Protein AF-W4V2W3-F1 (afdb_monomer_lite)

Radius of gyration: 18.4 Å; chains: 1; bounding box: 36×17×60 Å

Secondary structure (DSSP, 8-state):
--HHHHHHHHHHHHHHHHHHHHHHHHH---HHHHHHHHHHHHHHHHHHHHHHHHHHHHHHHHSHHHHHS-S----

InterPro domains:
  IPR012347 Ferritin-like [G3DSA:1.20.1260.10] (1-67)

pLDDT: mean 86.95, std 15.87, range [49.78, 98.12]

Structure (mmCIF, N/CA/C/O backbone):
data_AF-W4V2W3-F1
#
_entry.id   AF-W4V2W3-F1
#
loop_
_atom_site.group_PDB
_atom_site.id
_atom_site.type_symbol
_atom_site.label_atom_id
_atom_site.label_alt_id
_atom_site.label_comp_id
_atom_site.label_asym_id
_atom_site.label_entity_id
_atom_site.label_seq_id
_atom_site.pdbx_PDB_ins_code
_atom_site.Cartn_x
_atom_site.Cartn_y
_atom_site.Cartn_z
_atom_site.occupancy
_atom_site.B_iso_or_equiv
_atom_site.auth_seq_id
_atom_site.auth_comp_id
_atom_site.auth_asym_id
_atom_site.auth_atom_id
_atom_site.pdbx_PDB_model_num
ATOM 1 N N . M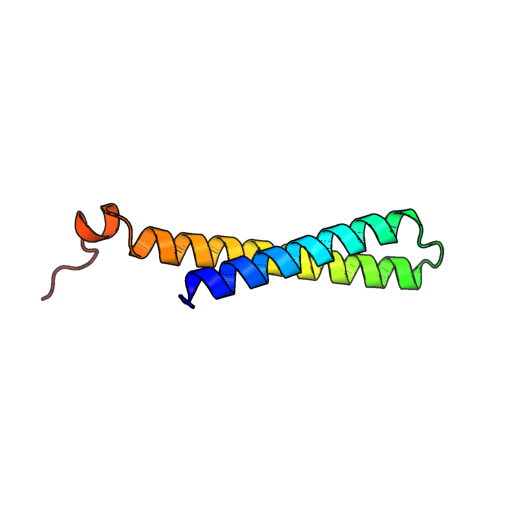ET A 1 1 ? -20.995 12.200 8.599 1.00 57.62 1 MET A N 1
ATOM 2 C CA . MET A 1 1 ? -19.936 11.244 8.244 1.00 57.62 1 MET A CA 1
ATOM 3 C C . MET A 1 1 ? -19.250 10.903 9.545 1.00 57.62 1 MET A C 1
ATOM 5 O O . MET A 1 1 ? -18.726 11.815 10.182 1.00 57.62 1 MET A O 1
ATOM 9 N N . GLU A 1 2 ? -19.408 9.669 10.009 1.00 82.38 2 GLU A N 1
ATOM 10 C CA . GLU A 1 2 ? -18.798 9.227 11.262 1.00 82.38 2 GLU A CA 1
ATOM 11 C C . GLU A 1 2 ? -17.273 9.228 11.100 1.00 82.38 2 GLU A C 1
ATOM 13 O O . GLU A 1 2 ? -16.743 9.093 9.994 1.00 82.38 2 GLU A O 1
ATOM 18 N N . GLN A 1 3 ? -16.537 9.402 12.198 1.00 84.00 3 GLN A N 1
ATOM 19 C CA . GLN A 1 3 ? -15.071 9.422 12.150 1.00 84.00 3 GLN A CA 1
ATOM 20 C C . GLN A 1 3 ? -14.503 8.121 11.554 1.00 84.00 3 GLN A C 1
ATOM 22 O O . GLN A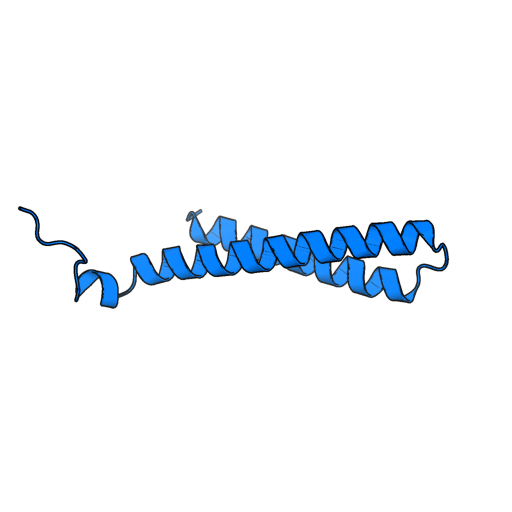 1 3 ? -13.479 8.152 10.871 1.00 84.00 3 GLN A O 1
ATOM 27 N N . ILE A 1 4 ? -15.173 6.994 11.799 1.00 89.19 4 ILE A N 1
ATOM 28 C CA . ILE A 1 4 ? -14.809 5.684 11.254 1.00 89.19 4 ILE A CA 1
ATOM 29 C C . ILE A 1 4 ? -14.978 5.650 9.732 1.00 89.19 4 ILE A C 1
ATOM 31 O O . ILE A 1 4 ? -14.070 5.165 9.062 1.00 89.19 4 ILE A O 1
ATOM 35 N N . ASP A 1 5 ? -16.058 6.216 9.185 1.00 90.12 5 ASP A N 1
ATOM 36 C CA . ASP A 1 5 ? -16.298 6.254 7.734 1.00 90.12 5 ASP A CA 1
ATOM 37 C C . ASP A 1 5 ? -15.151 6.976 7.014 1.00 90.12 5 ASP A C 1
ATOM 39 O O . ASP A 1 5 ? -14.579 6.461 6.059 1.00 90.12 5 ASP A O 1
ATOM 43 N N . ILE A 1 6 ? -14.721 8.126 7.549 1.00 93.25 6 ILE A N 1
ATOM 44 C CA . ILE A 1 6 ? -13.598 8.904 6.995 1.00 93.25 6 ILE A CA 1
ATOM 45 C C . ILE A 1 6 ? -12.303 8.087 7.001 1.00 93.25 6 ILE A C 1
ATOM 47 O O . ILE A 1 6 ? -11.512 8.146 6.059 1.00 93.25 6 ILE A O 1
ATOM 51 N N . LEU A 1 7 ? -12.051 7.345 8.083 1.00 93.50 7 LEU A N 1
ATOM 52 C CA . LEU A 1 7 ? -10.861 6.504 8.191 1.00 93.50 7 LEU A CA 1
ATOM 53 C C . LEU A 1 7 ? -10.918 5.314 7.229 1.00 93.50 7 LEU A C 1
ATOM 55 O O . LEU A 1 7 ? -9.876 4.938 6.694 1.00 93.50 7 LEU A O 1
ATOM 59 N N . GLN A 1 8 ? -12.101 4.747 6.990 1.00 94.06 8 GLN A N 1
ATOM 60 C CA . GLN A 1 8 ? -12.306 3.672 6.021 1.00 94.06 8 GLN A CA 1
ATOM 61 C C . GLN A 1 8 ? -12.125 4.163 4.581 1.00 94.06 8 GLN A C 1
ATOM 63 O O . GLN A 1 8 ? -11.412 3.516 3.815 1.00 94.06 8 GLN A O 1
ATOM 68 N N . ASP A 1 9 ? -12.670 5.328 4.236 1.00 96.19 9 ASP A N 1
ATOM 69 C CA . ASP A 1 9 ? -12.469 5.953 2.925 1.00 96.19 9 ASP A CA 1
ATOM 70 C C . ASP A 1 9 ? -10.988 6.258 2.686 1.00 96.19 9 ASP A C 1
ATOM 72 O O . ASP A 1 9 ? -10.424 5.928 1.640 1.00 96.19 9 ASP A O 1
ATOM 76 N N . LEU A 1 10 ? -10.313 6.826 3.690 1.00 96.38 10 LEU A N 1
ATOM 77 C CA . LEU A 1 10 ? -8.879 7.076 3.616 1.00 96.38 10 LEU A CA 1
ATOM 78 C C . LEU A 1 10 ? -8.094 5.770 3.450 1.00 96.38 10 LEU A C 1
ATOM 80 O O . LEU A 1 1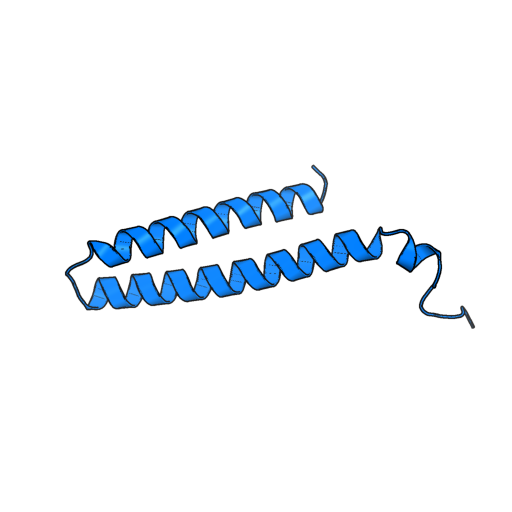0 ? -7.175 5.723 2.637 1.00 96.38 10 LEU A O 1
ATOM 84 N N . LEU A 1 11 ? -8.448 4.713 4.184 1.00 97.25 11 LEU A N 1
ATOM 85 C CA . LEU A 1 11 ? -7.822 3.398 4.048 1.00 97.25 11 LEU A CA 1
ATOM 86 C C . LEU A 1 11 ? -7.970 2.852 2.620 1.00 97.25 11 LEU A C 1
ATOM 88 O O . LEU A 1 11 ? -6.985 2.379 2.056 1.00 97.25 11 LEU A O 1
ATOM 92 N N . GLN A 1 12 ? -9.153 2.968 2.011 1.00 97.44 12 GLN A N 1
ATOM 93 C CA . GLN A 1 12 ? -9.382 2.548 0.624 1.00 97.44 12 GLN A CA 1
ATOM 94 C C . GLN A 1 12 ? -8.510 3.323 -0.366 1.00 97.44 12 GLN A C 1
ATOM 96 O O . GLN A 1 12 ? -7.859 2.715 -1.215 1.00 97.44 12 GLN A O 1
ATOM 101 N N . CYS A 1 13 ? -8.410 4.647 -0.218 1.00 97.50 13 CYS A N 1
ATOM 102 C CA . CYS A 1 13 ? -7.522 5.464 -1.048 1.00 97.50 13 CYS A CA 1
ATOM 103 C C . CYS A 1 13 ? -6.056 5.016 -0.940 1.00 97.50 13 CYS A C 1
ATOM 105 O O . CYS A 1 13 ? -5.349 4.938 -1.942 1.00 97.50 13 CYS A O 1
ATOM 107 N N . ARG A 1 14 ? -5.593 4.692 0.272 1.00 97.25 14 ARG A N 1
ATOM 108 C CA . ARG A 1 14 ? -4.215 4.236 0.517 1.00 97.25 14 ARG A CA 1
ATOM 109 C C . ARG A 1 14 ? -3.947 2.871 -0.114 1.00 97.25 14 ARG A C 1
ATOM 111 O O . ARG A 1 14 ? -2.917 2.689 -0.753 1.00 97.25 14 ARG A O 1
ATOM 118 N N . ILE A 1 15 ? -4.898 1.943 -0.005 1.00 98.00 15 ILE A N 1
ATOM 119 C CA . ILE A 1 15 ? -4.829 0.632 -0.667 1.00 98.00 15 ILE A CA 1
ATOM 120 C C . ILE A 1 15 ? -4.787 0.792 -2.192 1.00 98.00 15 ILE A C 1
ATOM 122 O O . ILE A 1 15 ? -3.997 0.123 -2.853 1.00 98.00 15 ILE A O 1
ATOM 126 N N . ALA A 1 16 ? -5.582 1.701 -2.761 1.00 98.12 16 ALA A N 1
ATOM 127 C CA . ALA A 1 16 ? -5.556 1.966 -4.197 1.00 98.12 16 ALA A CA 1
ATOM 128 C C . ALA A 1 16 ? -4.182 2.480 -4.667 1.00 98.12 16 ALA A C 1
ATOM 130 O O . ALA A 1 16 ? -3.670 2.015 -5.686 1.00 98.12 16 ALA A O 1
ATOM 131 N N . ASN A 1 17 ? -3.549 3.377 -3.902 1.00 97.50 17 ASN A N 1
ATOM 132 C CA . ASN A 1 17 ? -2.191 3.850 -4.190 1.00 97.50 17 ASN A CA 1
ATOM 133 C C . ASN A 1 17 ? -1.159 2.715 -4.119 1.00 97.50 17 ASN A C 1
ATOM 135 O O . ASN A 1 17 ? -0.318 2.594 -5.005 1.00 97.50 17 ASN A O 1
ATOM 139 N N . GLU A 1 18 ? -1.239 1.865 -3.094 1.00 97.56 18 GLU A N 1
ATOM 140 C CA . GLU A 1 18 ? -0.365 0.698 -2.929 1.00 97.56 18 GLU A CA 1
ATOM 141 C C . GLU A 1 18 ? -0.448 -0.253 -4.134 1.00 97.56 18 GLU A C 1
ATOM 143 O O . GLU A 1 18 ? 0.576 -0.703 -4.659 1.00 97.56 18 GLU A O 1
ATOM 148 N N . VAL A 1 19 ? -1.664 -0.535 -4.614 1.00 98.00 19 VAL A N 1
ATOM 149 C CA . VAL A 1 19 ? -1.891 -1.343 -5.822 1.00 98.00 19 VAL A CA 1
ATOM 150 C C . VAL A 1 19 ? -1.273 -0.662 -7.043 1.00 98.00 19 VAL A C 1
ATOM 152 O O . VAL A 1 19 ? -0.489 -1.288 -7.755 1.00 98.00 19 VAL A O 1
ATOM 155 N N . PHE A 1 20 ? -1.541 0.631 -7.240 1.00 97.69 20 PHE A N 1
ATOM 156 C CA . PHE A 1 20 ? -0.990 1.405 -8.353 1.00 97.69 20 PHE A CA 1
ATOM 157 C C . PHE A 1 20 ? 0.545 1.397 -8.379 1.00 97.69 20 PHE A C 1
ATOM 159 O O . PHE A 1 20 ? 1.153 1.216 -9.439 1.00 97.69 20 PHE A O 1
ATOM 166 N N . TYR A 1 21 ? 1.199 1.573 -7.228 1.00 97.50 21 TYR A N 1
ATOM 167 C CA . TYR A 1 21 ? 2.658 1.544 -7.152 1.00 97.50 21 TYR A CA 1
ATOM 168 C C . TYR A 1 21 ? 3.212 0.152 -7.456 1.00 97.50 21 TYR A C 1
ATOM 170 O O . TYR A 1 21 ? 4.176 0.040 -8.216 1.00 97.50 21 TYR A O 1
ATOM 178 N N . ASN A 1 22 ? 2.588 -0.909 -6.940 1.00 96.38 22 ASN A N 1
ATOM 179 C CA . ASN A 1 22 ? 2.983 -2.283 -7.252 1.00 96.38 22 ASN A CA 1
ATOM 180 C C . ASN A 1 22 ? 2.845 -2.605 -8.746 1.00 96.38 22 ASN A C 1
ATOM 182 O O . ASN A 1 22 ? 3.768 -3.171 -9.334 1.00 96.38 22 ASN A O 1
ATOM 186 N N . GLU A 1 23 ? 1.748 -2.196 -9.381 1.00 97.19 23 GLU A N 1
ATOM 187 C CA . GLU A 1 23 ? 1.562 -2.350 -10.827 1.00 97.19 23 GLU A CA 1
ATOM 188 C C . GLU A 1 23 ? 2.606 -1.550 -11.614 1.00 97.19 23 GLU A C 1
ATOM 190 O O . GLU A 1 23 ? 3.234 -2.072 -12.536 1.00 97.19 23 GLU A O 1
ATOM 195 N N . SER A 1 24 ? 2.861 -0.304 -11.211 1.00 96.50 24 SER A N 1
ATOM 196 C CA . SER A 1 24 ? 3.855 0.562 -11.852 1.00 96.50 24 SER A CA 1
ATOM 197 C C . SER A 1 24 ? 5.260 -0.047 -11.804 1.00 96.50 24 SER A C 1
ATOM 199 O O . SER A 1 24 ? 5.982 -0.030 -12.804 1.00 96.50 24 SER A O 1
ATOM 201 N N . LEU A 1 25 ? 5.650 -0.653 -10.678 1.00 96.75 25 LEU A N 1
ATOM 202 C CA . LEU A 1 25 ? 6.968 -1.272 -10.492 1.00 96.75 25 LEU A CA 1
ATOM 203 C C . LEU A 1 25 ? 7.266 -2.412 -11.480 1.00 96.75 25 LEU A C 1
ATOM 205 O O . LEU A 1 25 ? 8.437 -2.645 -11.794 1.00 96.75 25 LEU A O 1
ATOM 209 N N . ILE A 1 26 ? 6.240 -3.090 -12.007 1.00 96.81 26 ILE A N 1
ATOM 210 C CA . ILE A 1 26 ? 6.396 -4.139 -13.028 1.00 96.81 26 ILE A CA 1
ATOM 211 C C . ILE A 1 26 ? 6.936 -3.542 -14.335 1.00 96.81 26 ILE A C 1
ATOM 213 O O . ILE A 1 26 ? 7.807 -4.132 -14.977 1.00 96.81 26 ILE A O 1
ATOM 217 N N . TYR A 1 27 ? 6.458 -2.355 -14.714 1.00 96.81 27 TYR A N 1
ATOM 218 C CA . TYR A 1 27 ? 6.714 -1.758 -16.029 1.00 96.81 27 TYR A CA 1
ATOM 219 C C . TYR A 1 27 ? 7.801 -0.677 -16.024 1.00 96.81 27 TYR A C 1
ATOM 221 O O . TYR A 1 27 ? 8.372 -0.373 -17.075 1.00 96.81 27 TYR A O 1
ATOM 229 N N . VAL A 1 28 ? 8.125 -0.099 -14.864 1.00 96.12 28 VAL A N 1
ATOM 230 C CA . VAL A 1 28 ? 9.169 0.927 -14.746 1.00 96.12 28 VAL A CA 1
ATOM 231 C C . VAL A 1 28 ? 10.547 0.334 -15.058 1.00 96.12 28 VAL A C 1
ATOM 233 O O . VAL A 1 28 ? 11.051 -0.549 -14.358 1.00 96.12 28 VAL A O 1
ATOM 236 N N . LYS A 1 29 ? 11.176 0.867 -16.113 1.00 95.81 29 LYS A N 1
ATOM 237 C CA . LYS A 1 29 ? 12.524 0.482 -16.570 1.00 95.81 29 LYS A CA 1
ATOM 238 C C . LYS A 1 29 ? 13.635 1.366 -16.005 1.00 95.81 29 LYS A C 1
ATOM 240 O O . LYS A 1 29 ? 14.762 0.901 -15.879 1.00 95.81 29 LYS A O 1
ATOM 245 N N . ASN A 1 30 ? 13.334 2.628 -15.689 1.00 97.69 30 ASN A N 1
ATOM 246 C CA . ASN A 1 30 ? 14.317 3.528 -15.090 1.00 97.69 30 ASN A CA 1
ATOM 247 C C . ASN A 1 30 ? 14.566 3.103 -13.620 1.00 97.69 30 ASN A C 1
ATOM 249 O O . ASN A 1 30 ? 13.602 2.985 -12.858 1.00 97.69 30 ASN A O 1
ATOM 253 N N . PRO A 1 31 ? 15.826 2.863 -13.213 1.00 96.25 31 PRO A N 1
ATOM 254 C CA . PRO A 1 31 ? 16.149 2.361 -11.877 1.00 96.25 31 PRO A CA 1
ATOM 255 C C . PRO A 1 31 ? 15.881 3.376 -10.756 1.00 96.25 31 PRO A C 1
ATOM 257 O O . PRO A 1 31 ? 15.433 2.988 -9.681 1.00 96.25 31 PRO A O 1
ATOM 260 N N . GLU A 1 32 ? 16.096 4.665 -11.004 1.00 97.25 32 GLU A N 1
ATOM 261 C CA . GLU A 1 32 ? 15.869 5.743 -10.033 1.00 97.25 32 GLU A CA 1
ATOM 262 C C . GLU A 1 32 ? 14.370 5.925 -9.792 1.00 97.25 32 GLU A C 1
ATOM 264 O O . GLU A 1 32 ? 13.913 5.965 -8.651 1.00 97.25 32 GLU A O 1
ATOM 269 N N . ALA A 1 33 ? 13.578 5.927 -10.869 1.00 95.44 33 ALA A N 1
ATOM 270 C CA . ALA A 1 33 ? 12.127 5.910 -10.773 1.00 95.44 33 ALA A CA 1
ATOM 271 C C . ALA A 1 33 ? 11.668 4.673 -9.990 1.00 95.44 33 ALA A C 1
ATOM 273 O O . ALA A 1 33 ? 10.909 4.799 -9.036 1.00 95.44 33 ALA A O 1
ATOM 274 N N . ARG A 1 34 ? 12.184 3.479 -10.310 1.00 96.88 34 ARG A N 1
ATOM 275 C CA . ARG A 1 34 ? 11.846 2.248 -9.579 1.00 96.88 34 ARG A CA 1
ATOM 276 C C . ARG A 1 34 ? 12.119 2.381 -8.079 1.00 96.88 34 ARG A C 1
ATOM 278 O O . ARG A 1 34 ? 11.285 1.956 -7.282 1.00 96.88 34 ARG A O 1
ATOM 285 N N . GLN A 1 35 ? 13.238 2.987 -7.690 1.00 97.56 35 GLN A N 1
ATOM 286 C CA . GLN A 1 35 ? 13.552 3.239 -6.285 1.00 97.56 35 GLN A CA 1
ATOM 287 C C . GLN A 1 35 ? 12.530 4.178 -5.628 1.00 97.56 35 GLN A C 1
ATOM 289 O O . GLN A 1 35 ? 12.032 3.865 -4.549 1.00 97.56 35 GLN A O 1
ATOM 294 N N . VAL A 1 36 ? 12.162 5.279 -6.288 1.00 97.19 36 VAL A N 1
ATOM 295 C CA . VAL A 1 36 ? 11.148 6.219 -5.779 1.00 97.19 36 VAL A CA 1
ATOM 296 C C . VAL A 1 36 ? 9.795 5.528 -5.598 1.00 97.19 36 VAL A C 1
ATOM 298 O O . VAL A 1 36 ? 9.206 5.611 -4.526 1.00 97.19 36 VAL A O 1
ATOM 301 N N . PHE A 1 37 ? 9.325 4.789 -6.605 1.00 96.62 37 PHE A N 1
ATOM 302 C CA . PHE A 1 37 ? 8.065 4.041 -6.529 1.00 96.62 37 PHE A CA 1
ATOM 303 C C . PHE A 1 37 ? 8.081 2.974 -5.424 1.00 96.62 37 PHE A C 1
ATOM 305 O O . PHE A 1 37 ? 7.067 2.756 -4.768 1.00 96.62 37 PHE A O 1
ATOM 312 N N . THR A 1 38 ? 9.233 2.343 -5.185 1.00 97.25 38 THR A N 1
ATOM 313 C CA . THR A 1 38 ? 9.404 1.371 -4.094 1.00 97.25 38 THR A CA 1
ATOM 314 C C . THR A 1 38 ? 9.268 2.054 -2.736 1.00 97.25 38 THR A C 1
ATOM 316 O O . THR A 1 38 ? 8.541 1.562 -1.881 1.00 97.25 38 THR A O 1
ATOM 319 N N . GLN A 1 39 ? 9.902 3.217 -2.557 1.00 97.75 39 GLN A N 1
ATOM 320 C CA . GLN A 1 39 ? 9.785 3.987 -1.319 1.00 97.75 39 GLN A CA 1
ATOM 321 C C . GLN A 1 39 ? 8.344 4.447 -1.073 1.00 97.75 39 GLN A C 1
ATOM 323 O O . GLN A 1 39 ? 7.843 4.307 0.036 1.00 97.75 39 GLN A O 1
ATOM 328 N N . LEU A 1 40 ? 7.661 4.952 -2.105 1.00 97.44 40 LEU A N 1
ATOM 329 C CA . LEU A 1 40 ? 6.268 5.393 -1.993 1.00 97.44 40 LEU A CA 1
ATOM 330 C C . LEU A 1 40 ? 5.334 4.245 -1.605 1.00 97.44 40 LEU A C 1
ATOM 332 O O . LEU A 1 40 ? 4.504 4.415 -0.719 1.00 97.44 40 LEU A O 1
ATOM 336 N N . ARG A 1 41 ? 5.504 3.068 -2.214 1.00 97.19 41 ARG A N 1
ATOM 337 C CA . ARG A 1 41 ? 4.789 1.850 -1.823 1.00 97.19 41 ARG A CA 1
ATOM 338 C C . ARG A 1 41 ? 5.030 1.511 -0.348 1.00 97.19 41 ARG A C 1
ATOM 340 O O . ARG A 1 41 ? 4.097 1.353 0.429 1.00 97.19 41 ARG A O 1
ATOM 347 N N . ASP A 1 42 ? 6.288 1.454 0.076 1.00 97.06 42 ASP A N 1
ATOM 348 C CA . ASP A 1 42 ? 6.615 1.095 1.459 1.00 97.06 42 ASP A CA 1
ATOM 349 C C . ASP A 1 42 ? 6.056 2.121 2.473 1.00 97.06 42 ASP A C 1
ATOM 351 O O . ASP A 1 42 ? 5.704 1.773 3.605 1.00 97.06 42 ASP A O 1
ATOM 355 N N . ASP A 1 43 ? 5.926 3.388 2.077 1.00 97.44 43 ASP A N 1
ATOM 356 C CA . ASP A 1 43 ? 5.272 4.439 2.860 1.00 97.44 43 ASP A CA 1
ATOM 357 C C . ASP A 1 43 ? 3.752 4.227 2.954 1.00 97.44 43 ASP A C 1
ATOM 359 O O . ASP A 1 43 ? 3.192 4.321 4.053 1.00 97.44 43 ASP A O 1
ATOM 363 N N . GLU A 1 44 ? 3.086 3.894 1.842 1.00 97.56 44 GLU A N 1
ATOM 364 C CA . GLU A 1 44 ? 1.650 3.581 1.829 1.00 97.56 44 GLU A CA 1
ATOM 365 C C . GLU A 1 44 ? 1.342 2.343 2.672 1.00 97.56 44 GLU A C 1
ATOM 367 O O . GLU A 1 44 ? 0.436 2.385 3.505 1.00 97.56 44 GLU A O 1
ATOM 372 N N . MET A 1 45 ? 2.140 1.278 2.565 1.00 97.19 45 MET A N 1
ATOM 373 C CA . MET A 1 45 ? 1.984 0.075 3.387 1.00 97.19 45 MET A CA 1
ATOM 374 C C . MET A 1 45 ? 2.055 0.391 4.888 1.00 97.19 45 MET A C 1
ATOM 376 O O . MET A 1 45 ? 1.223 -0.071 5.676 1.00 97.19 45 MET A O 1
ATOM 380 N N . ARG A 1 46 ? 3.000 1.243 5.310 1.00 97.94 46 ARG A N 1
ATOM 381 C CA . ARG A 1 46 ? 3.080 1.706 6.707 1.00 97.94 46 ARG A CA 1
ATOM 382 C C . ARG A 1 46 ? 1.843 2.504 7.116 1.00 97.94 46 ARG A C 1
ATOM 384 O O . ARG A 1 46 ? 1.351 2.338 8.235 1.00 97.94 46 ARG A O 1
ATOM 391 N N . ALA A 1 47 ? 1.329 3.365 6.240 1.00 97.12 47 ALA A N 1
ATOM 392 C CA . ALA A 1 47 ? 0.115 4.131 6.503 1.00 97.12 47 ALA A CA 1
ATOM 393 C C . ALA A 1 47 ? -1.124 3.226 6.626 1.00 97.12 47 ALA A C 1
ATOM 395 O O . ALA A 1 47 ? -1.908 3.408 7.558 1.00 97.12 47 ALA A O 1
ATOM 396 N N . ILE A 1 48 ? -1.264 2.226 5.751 1.00 98.00 48 ILE A N 1
ATOM 397 C CA . ILE A 1 48 ? -2.346 1.229 5.760 1.00 98.00 48 ILE A CA 1
ATOM 398 C C . ILE A 1 48 ? -2.388 0.498 7.101 1.00 98.00 48 ILE A C 1
ATOM 400 O O . ILE A 1 48 ? -3.427 0.499 7.759 1.00 98.00 48 ILE A O 1
ATOM 404 N N . VAL A 1 49 ? -1.255 -0.053 7.551 1.00 97.62 49 VAL A N 1
ATOM 405 C CA . VAL A 1 49 ? -1.177 -0.784 8.828 1.00 97.62 49 VAL A CA 1
ATOM 406 C C . VAL A 1 49 ? -1.585 0.110 10.001 1.00 97.62 49 VAL A C 1
ATOM 408 O O . VAL A 1 49 ? -2.366 -0.299 10.861 1.00 97.62 49 VAL A O 1
ATOM 411 N N . ASN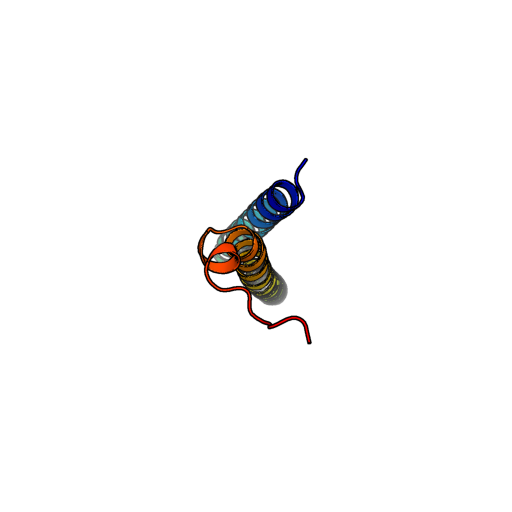 A 1 50 ? -1.103 1.353 10.030 1.00 96.31 50 ASN A N 1
ATOM 412 C CA . ASN A 1 50 ? -1.456 2.304 11.084 1.00 96.31 50 ASN A CA 1
ATOM 413 C C . ASN A 1 50 ? -2.950 2.664 11.076 1.00 96.31 50 ASN A C 1
ATOM 415 O O . ASN A 1 50 ? -3.557 2.796 12.142 1.00 96.31 50 ASN A O 1
ATOM 419 N N . LEU A 1 51 ? -3.549 2.828 9.892 1.00 96.06 51 LEU A N 1
ATOM 420 C CA . LEU A 1 51 ? -4.975 3.119 9.745 1.00 96.06 51 LEU A CA 1
ATOM 421 C C . LEU A 1 51 ? -5.837 1.937 10.181 1.00 96.06 51 LEU A C 1
ATOM 423 O O . LEU A 1 51 ? -6.764 2.142 10.959 1.00 96.06 51 LEU A O 1
ATOM 427 N N . GLN A 1 52 ? -5.496 0.717 9.762 1.00 95.38 52 GLN A N 1
ATOM 428 C CA . GLN A 1 52 ? -6.187 -0.505 10.180 1.00 95.38 52 GLN A CA 1
ATOM 429 C C . GLN A 1 52 ? -6.176 -0.648 11.704 1.00 95.38 52 GLN A C 1
ATOM 431 O O . GLN A 1 52 ? -7.235 -0.704 12.320 1.00 95.38 52 GLN A O 1
ATOM 436 N N . GLN A 1 53 ? -5.003 -0.542 12.338 1.00 94.19 53 GLN A N 1
ATOM 437 C CA . GLN A 1 53 ? -4.901 -0.591 13.801 1.00 94.19 53 GLN A CA 1
ATOM 438 C C . GLN A 1 53 ? -5.732 0.493 14.497 1.00 94.19 53 GLN A C 1
ATOM 440 O O . GLN A 1 53 ? -6.242 0.285 15.599 1.00 94.19 53 GLN A O 1
ATOM 445 N N . ARG A 1 54 ? -5.834 1.686 13.905 1.00 91.81 54 ARG A N 1
ATOM 446 C CA . ARG A 1 54 ? -6.623 2.781 14.473 1.00 91.81 54 ARG A CA 1
ATOM 447 C C . ARG A 1 54 ? -8.121 2.521 14.347 1.00 91.81 54 ARG A C 1
ATOM 449 O O . ARG A 1 54 ? -8.836 2.775 15.313 1.00 91.81 54 ARG A O 1
ATOM 456 N N . ILE A 1 55 ? -8.574 2.016 13.202 1.00 92.50 55 ILE A N 1
ATOM 457 C CA . ILE A 1 55 ? -9.967 1.612 12.977 1.00 92.50 55 ILE A CA 1
ATOM 458 C C . ILE A 1 55 ? -10.345 0.507 13.967 1.00 92.50 55 ILE A C 1
ATOM 460 O O . ILE A 1 55 ? -11.330 0.660 14.687 1.00 92.50 55 ILE A O 1
ATOM 464 N N . ASP A 1 56 ? -9.502 -0.518 14.109 1.00 89.81 56 ASP A N 1
ATOM 465 C CA . ASP A 1 56 ? -9.726 -1.628 15.039 1.00 89.81 56 ASP A CA 1
ATOM 466 C C . ASP A 1 56 ? -9.869 -1.143 16.486 1.00 89.81 56 ASP A C 1
ATOM 468 O O . ASP A 1 56 ? -10.745 -1.602 17.219 1.00 89.81 56 ASP A O 1
ATOM 472 N N . ARG A 1 57 ? -9.035 -0.185 16.918 1.00 88.19 57 ARG A N 1
ATOM 473 C CA . ARG A 1 57 ? -9.115 0.402 18.267 1.00 88.19 57 ARG A CA 1
ATOM 474 C C . ARG A 1 57 ? -10.415 1.166 18.489 1.00 88.19 57 ARG A C 1
ATOM 476 O O . ARG A 1 57 ? -10.988 1.050 19.570 1.00 88.19 57 ARG A O 1
ATOM 483 N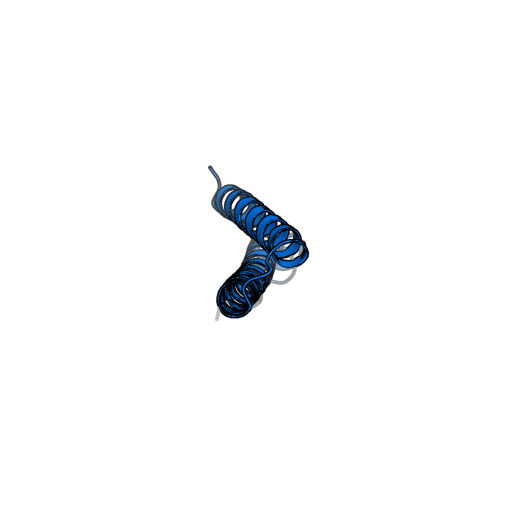 N . LEU A 1 58 ? -10.868 1.939 17.503 1.00 86.31 58 LEU A N 1
ATOM 484 C CA . LEU A 1 58 ? -12.118 2.698 17.600 1.00 86.31 58 LEU A CA 1
ATOM 485 C C . LEU A 1 58 ? -13.315 1.745 17.697 1.00 86.31 58 LEU A C 1
ATOM 487 O O . LEU A 1 58 ? -14.079 1.830 18.659 1.00 86.31 58 LEU A O 1
ATOM 491 N N . GLN A 1 59 ? -13.380 0.754 16.806 1.00 83.44 59 GLN A N 1
ATOM 492 C CA . GLN A 1 59 ? -14.424 -0.274 16.803 1.00 83.44 59 GLN A CA 1
ATOM 493 C C . GLN A 1 59 ? -14.411 -1.133 18.077 1.00 83.44 59 GLN A C 1
ATOM 495 O O . GLN A 1 59 ? -15.459 -1.434 18.646 1.00 83.44 59 GLN A O 1
ATOM 500 N N . SER A 1 60 ? -13.227 -1.491 18.581 1.00 74.25 60 SER A N 1
ATOM 501 C CA . SER A 1 60 ? -13.083 -2.248 19.832 1.00 74.25 60 SER A CA 1
ATOM 502 C C . SER A 1 60 ? -13.489 -1.434 21.060 1.00 74.25 60 SER A C 1
ATOM 504 O O . SER A 1 60 ? -14.019 -1.997 22.017 1.00 74.25 60 SER A O 1
ATOM 506 N N . SER A 1 61 ? -13.264 -0.114 21.052 1.00 62.22 61 SER A N 1
ATOM 507 C CA . SER A 1 61 ? -13.685 0.767 22.147 1.00 62.22 61 SER A CA 1
ATOM 508 C C . SER A 1 61 ? -15.208 0.902 22.233 1.00 62.22 61 SER A C 1
ATOM 510 O O . SER A 1 61 ? -15.746 1.044 23.330 1.00 62.22 61 SER A O 1
ATOM 512 N N . GLU A 1 62 ? -15.906 0.768 21.105 1.00 57.84 62 GLU A N 1
ATOM 513 C CA . GLU A 1 62 ? -17.372 0.783 21.013 1.00 57.84 62 GLU A CA 1
ATOM 514 C C . GLU A 1 62 ? -18.009 -0.603 21.241 1.00 57.84 62 GLU A C 1
ATOM 516 O O . GLU A 1 62 ? -19.214 -0.711 21.498 1.00 57.84 62 GLU A O 1
ATOM 521 N N . GLY A 1 63 ? -17.201 -1.668 21.194 1.00 57.19 63 GLY A N 1
ATOM 522 C CA . GLY A 1 63 ? -17.624 -3.056 21.347 1.00 57.19 63 GLY A CA 1
ATOM 523 C C . GLY A 1 63 ? -18.105 -3.428 22.756 1.00 57.19 63 GLY A C 1
ATOM 524 O O . GLY A 1 63 ? -17.699 -2.867 23.767 1.00 57.19 63 GLY A O 1
ATOM 525 N N . ILE A 1 64 ? -18.957 -4.455 22.839 1.00 57.00 64 ILE A N 1
ATOM 526 C CA . ILE A 1 64 ? -19.585 -4.957 24.080 1.00 57.00 64 ILE A CA 1
ATOM 527 C C . ILE A 1 64 ? -18.558 -5.254 25.195 1.00 57.00 64 ILE A C 1
ATOM 529 O O . ILE A 1 64 ? -18.860 -5.079 26.373 1.00 57.00 64 ILE A O 1
ATOM 533 N N . ILE A 1 65 ? -17.327 -5.642 24.845 1.00 56.78 65 ILE A N 1
ATOM 534 C CA . ILE A 1 65 ? -16.268 -5.992 25.806 1.00 56.78 65 ILE A CA 1
ATOM 535 C C . ILE A 1 65 ? -15.822 -4.779 26.642 1.00 56.78 65 ILE A C 1
ATOM 537 O O . ILE A 1 65 ? -15.621 -4.927 27.847 1.00 56.78 65 ILE A O 1
ATOM 541 N N . SER A 1 66 ? -15.740 -3.575 26.060 1.00 58.16 66 SER A N 1
ATOM 542 C CA . SER A 1 66 ? -15.384 -2.352 26.803 1.00 58.16 66 SER A CA 1
ATOM 543 C C . SER A 1 66 ? -16.483 -1.924 27.786 1.00 58.16 66 SER A C 1
ATOM 545 O O . SER A 1 66 ? -16.193 -1.316 28.817 1.00 58.16 66 SER A O 1
ATOM 547 N N . LYS A 1 67 ? -17.742 -2.290 27.499 1.00 57.38 67 LYS A N 1
ATOM 548 C CA . LYS A 1 67 ? -18.903 -2.089 28.382 1.00 57.38 67 LYS A CA 1
ATOM 549 C C . LYS A 1 67 ? -18.986 -3.141 29.493 1.00 57.38 67 LYS A C 1
ATOM 551 O O . LYS A 1 67 ? -19.462 -2.825 30.578 1.00 57.38 67 LYS A O 1
ATOM 556 N N . LEU A 1 68 ? -18.536 -4.372 29.231 1.00 60.72 68 LEU A N 1
ATOM 557 C CA . LEU A 1 68 ? -18.540 -5.473 30.203 1.00 60.72 68 LEU A CA 1
ATOM 558 C C . LEU A 1 68 ? -17.355 -5.424 31.180 1.00 60.72 68 LEU A C 1
ATOM 560 O O . LEU A 1 68 ? -17.511 -5.816 32.332 1.00 60.72 68 LEU A O 1
ATOM 564 N N . PHE A 1 69 ? -16.195 -4.916 30.756 1.00 63.72 69 PHE A N 1
ATOM 565 C CA . PHE A 1 69 ? -15.007 -4.778 31.605 1.00 63.72 69 PHE A CA 1
ATOM 566 C C . PHE A 1 69 ? -14.471 -3.340 31.568 1.00 63.72 69 PHE A C 1
ATOM 568 O O . PHE A 1 69 ? -13.506 -3.054 30.852 1.00 63.72 69 PHE A O 1
ATOM 575 N N . PRO A 1 70 ? -15.071 -2.406 32.331 1.00 60.69 70 PRO A N 1
ATOM 576 C CA . PRO A 1 70 ? -14.551 -1.050 32.435 1.00 60.69 70 PRO A CA 1
ATOM 577 C C . PRO A 1 70 ? -13.153 -1.080 33.066 1.00 60.69 70 PRO A C 1
AT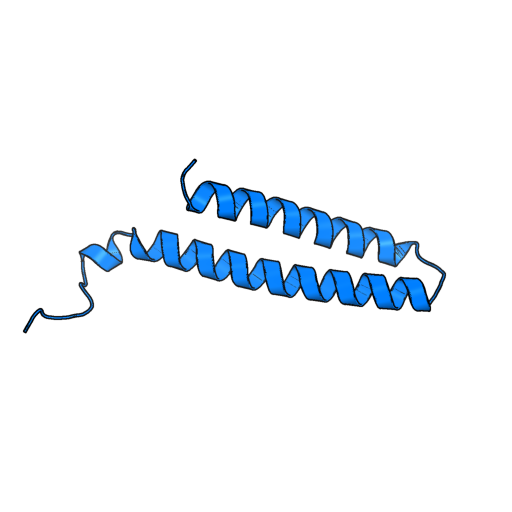OM 579 O O . PRO A 1 70 ? -12.967 -1.501 34.205 1.00 60.69 70 PRO A O 1
ATOM 582 N N . LEU A 1 71 ? -12.153 -0.621 32.312 1.00 62.16 71 LEU A N 1
ATOM 583 C CA . LEU A 1 71 ? -10.729 -0.769 32.637 1.00 62.16 71 LEU A CA 1
ATOM 584 C C . LEU A 1 71 ? -10.224 0.042 33.846 1.00 62.16 71 LEU A C 1
ATOM 586 O O . LEU A 1 71 ? -9.023 0.019 34.103 1.00 62.16 71 LEU A O 1
ATOM 590 N N . ARG A 1 72 ? -11.073 0.747 34.609 1.00 54.28 72 ARG A N 1
ATOM 591 C CA . ARG A 1 72 ? -10.669 1.391 35.875 1.00 54.28 72 ARG A CA 1
ATOM 592 C C . ARG A 1 72 ? -11.833 1.470 36.870 1.00 54.28 72 ARG A C 1
ATOM 594 O O . ARG A 1 72 ? -12.899 1.958 36.489 1.00 54.28 72 ARG A O 1
ATOM 601 N N . PRO A 1 73 ? -11.631 1.104 38.149 1.00 49.78 73 PRO A N 1
ATOM 602 C CA . PRO A 1 73 ? -12.512 1.563 39.208 1.00 49.78 73 PRO A CA 1
ATOM 603 C C . PRO A 1 73 ? -12.313 3.075 39.364 1.00 49.78 73 PRO A C 1
ATOM 605 O O . PRO A 1 73 ? -11.182 3.546 39.491 1.00 49.78 73 PRO A O 1
ATOM 608 N N . LYS A 1 74 ? -13.408 3.843 39.320 1.00 53.56 74 LYS A N 1
ATOM 609 C CA . LYS A 1 74 ? -13.402 5.221 39.824 1.00 53.56 74 LYS A CA 1
ATOM 610 C C . LYS A 1 74 ? -13.122 5.136 41.327 1.00 53.56 74 LYS A C 1
ATOM 612 O O . LYS A 1 74 ? -13.977 4.646 42.060 1.00 53.56 74 LYS A O 1
ATOM 617 N N . ILE A 1 75 ? -11.917 5.531 41.732 1.00 54.06 75 ILE A N 1
ATOM 618 C CA . ILE A 1 75 ? -11.614 5.923 43.115 1.00 54.06 75 ILE A CA 1
ATOM 619 C C . ILE A 1 75 ? -12.125 7.350 43.293 1.00 54.06 75 ILE A C 1
ATOM 621 O O . ILE A 1 75 ? -11.924 8.145 42.343 1.00 54.06 75 ILE A O 1
#

Sequence (75 aa):
MEQIDILQDLLQCRIANEVFYNESLIYVKNPEARQVFTQLRDDEMRAIVNLQQRIDRLQSSEGIISKLFPLRPKI

Foldseek 3Di:
DDPLVVLVVVLVVLVVLLVVLVVVLVPDPDVVVNVVSVVSNVVSVVVNVVSVVVSVVVVVCVDPVCVVDVPDDDD

Organism: NCBI:txid1294263